Protein AF-A0A965U514-F1 (afdb_monomer_lite)

Foldseek 3Di:
DDDPPVPDPPPPLPPDPDPVLVVVLVVLVV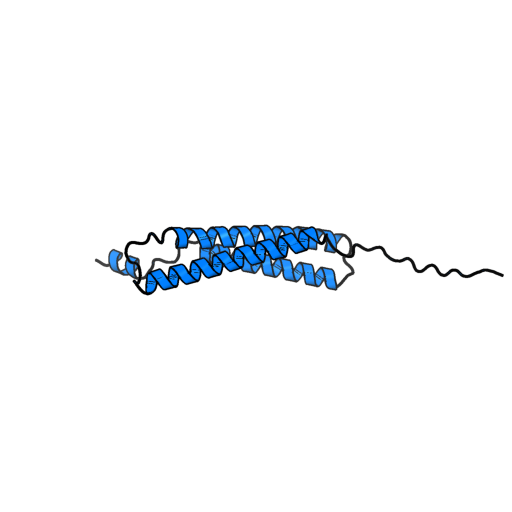VLVVLVVVLVVLVVCCVVVVDVPDDPVVNLVSLLVSLVSQLVSLVVQLVVLVVSCVVPVPDPVSVVSNVVSVVSNVVSVVSNCVSPPDPDDDVVVVVVVVD

Secondary structure (DSSP, 8-state):
--------------S-S-HHHHHHHHHHHHHHHHHHHHHHHHHHHHHHTS-TTS--THHHHHHHHHHHHHHHHHHHHHHHHHHHHHH-TT-HHHHHHHHHHHHHHHHHHHHHHHHHSPPS--HHHHHHT--

Sequence (131 aa):
MDERGGGMPVEEGNPLLGLDAQMIALFAIIVATIISIMTLQGLKEQQSGVCPEKDYSFLKQLPKVSTAILLAAGLYFLCLAYHDHKANPENSRLNWLFIANLAAVTAALIRADIAYLPGTPSEAQLTEEVE

Radius of gyration: 23.53 Å; chains: 1; bounding box: 43×18×99 Å

pLDDT: mean 72.34, std 14.07, range [40.47, 86.81]

Structure (mmCIF, N/CA/C/O backbone):
d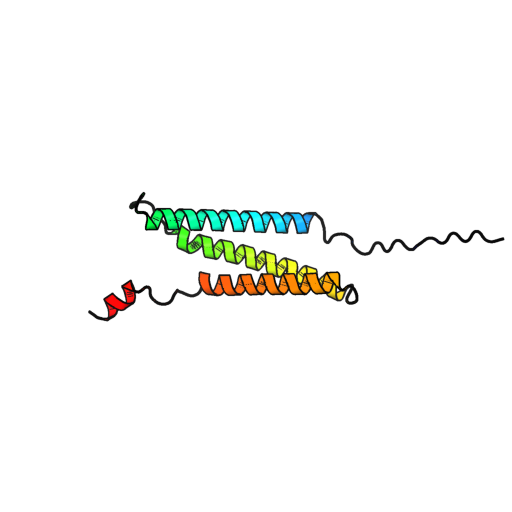ata_AF-A0A965U514-F1
#
_entry.id   AF-A0A965U514-F1
#
loop_
_atom_site.group_PDB
_atom_site.id
_atom_site.type_symbol
_atom_site.label_atom_id
_atom_site.label_alt_id
_atom_site.label_comp_id
_atom_site.label_asym_id
_atom_site.label_entity_id
_atom_site.label_seq_id
_atom_site.pdbx_PDB_ins_code
_atom_site.Cartn_x
_atom_site.Cartn_y
_atom_site.Cartn_z
_atom_site.occupancy
_atom_site.B_iso_or_equiv
_atom_site.auth_seq_id
_atom_site.auth_comp_id
_atom_site.auth_asym_id
_atom_site.auth_atom_id
_atom_site.pdbx_PDB_model_num
ATOM 1 N N . MET A 1 1 ? 17.467 11.014 -58.620 1.00 48.91 1 MET A N 1
ATOM 2 C CA . MET A 1 1 ? 17.677 12.108 -57.650 1.00 48.91 1 MET A CA 1
ATOM 3 C C . MET A 1 1 ? 16.768 11.787 -56.494 1.00 48.91 1 MET A C 1
ATOM 5 O O . MET A 1 1 ? 15.559 11.864 -56.653 1.00 48.91 1 MET A O 1
ATOM 9 N N . ASP A 1 2 ? 17.374 11.244 -55.445 1.00 43.50 2 ASP A N 1
ATOM 10 C CA . ASP A 1 2 ? 16.705 10.446 -54.426 1.00 43.50 2 ASP A CA 1
ATOM 11 C C . ASP A 1 2 ? 15.777 11.266 -53.536 1.00 43.50 2 ASP A C 1
ATOM 13 O O . ASP A 1 2 ? 16.182 12.239 -52.892 1.00 43.50 2 ASP A O 1
ATOM 17 N N . GLU A 1 3 ? 14.534 10.801 -53.479 1.00 49.41 3 GLU A N 1
ATOM 18 C CA . GLU A 1 3 ? 13.548 11.141 -52.471 1.00 49.41 3 GLU A CA 1
ATOM 19 C C . GLU A 1 3 ? 14.066 10.664 -51.111 1.00 49.41 3 GLU A C 1
ATOM 21 O O . GLU A 1 3 ? 13.921 9.504 -50.725 1.00 49.41 3 GLU A O 1
ATOM 26 N N . ARG A 1 4 ? 14.705 11.567 -50.360 1.00 47.72 4 ARG A N 1
ATOM 27 C CA . ARG A 1 4 ? 14.981 11.358 -48.936 1.00 47.72 4 ARG A CA 1
ATOM 28 C C . ARG A 1 4 ? 13.670 11.456 -48.161 1.00 47.72 4 ARG A C 1
ATOM 30 O O . ARG A 1 4 ? 13.409 12.439 -47.470 1.00 47.72 4 ARG A O 1
ATOM 37 N N . GLY A 1 5 ? 12.862 10.405 -48.275 1.00 46.03 5 GLY A N 1
ATOM 38 C CA . GLY A 1 5 ? 11.855 10.037 -47.294 1.00 46.03 5 GLY A CA 1
ATOM 39 C C . GLY A 1 5 ? 12.566 9.671 -45.998 1.00 46.03 5 GLY A C 1
ATOM 40 O O . GLY A 1 5 ? 12.825 8.503 -45.723 1.00 46.03 5 GLY A O 1
ATOM 41 N N . GLY A 1 6 ? 12.936 10.693 -45.226 1.00 41.44 6 GLY A N 1
ATOM 42 C CA . GLY A 1 6 ? 13.345 10.557 -43.836 1.00 41.44 6 GLY A CA 1
ATOM 43 C C . GLY A 1 6 ? 12.134 10.141 -43.016 1.00 41.44 6 GLY A C 1
ATOM 44 O O . GLY A 1 6 ? 11.530 10.967 -42.338 1.00 41.44 6 GLY A O 1
ATOM 45 N N . GLY A 1 7 ? 11.751 8.870 -43.132 1.00 41.00 7 GLY A N 1
ATOM 46 C CA . GLY A 1 7 ? 10.857 8.229 -42.188 1.00 41.00 7 GLY A CA 1
ATOM 47 C C . GLY A 1 7 ? 11.526 8.307 -40.828 1.00 41.00 7 GLY A C 1
ATOM 48 O O . GLY A 1 7 ? 12.498 7.600 -40.570 1.00 41.00 7 GLY A O 1
ATOM 49 N N . MET A 1 8 ? 11.053 9.225 -39.989 1.00 43.19 8 MET A N 1
ATOM 50 C CA . MET A 1 8 ? 11.370 9.176 -38.573 1.00 43.19 8 MET A CA 1
ATOM 51 C C . MET A 1 8 ? 10.926 7.796 -38.084 1.00 43.19 8 MET A C 1
ATOM 53 O O . MET A 1 8 ? 9.762 7.447 -38.307 1.00 43.19 8 MET A O 1
ATOM 57 N N . PRO A 1 9 ? 11.802 6.994 -37.458 1.00 44.81 9 PRO A N 1
ATOM 58 C CA . PRO A 1 9 ? 11.323 5.862 -36.698 1.00 44.81 9 PRO A CA 1
ATOM 59 C C . PRO A 1 9 ? 10.463 6.460 -35.588 1.00 44.81 9 PRO A C 1
ATOM 61 O O . PRO A 1 9 ? 10.960 7.103 -34.665 1.00 44.81 9 PRO A O 1
ATOM 64 N N . VAL A 1 10 ? 9.148 6.327 -35.733 1.00 47.19 10 VAL A N 1
ATOM 65 C CA . VAL A 1 10 ? 8.241 6.432 -34.602 1.00 47.19 10 VAL A CA 1
ATOM 66 C C . VAL A 1 10 ? 8.644 5.258 -33.725 1.00 47.19 10 VAL A C 1
ATOM 68 O O . VAL A 1 10 ? 8.278 4.121 -34.005 1.00 47.19 10 VAL A O 1
ATOM 71 N N . GLU A 1 11 ? 9.512 5.506 -32.746 1.00 49.25 11 GLU A N 1
ATOM 72 C CA . GLU A 1 11 ? 9.727 4.559 -31.665 1.00 49.25 11 GLU A CA 1
ATOM 73 C C . GLU A 1 11 ? 8.363 4.351 -31.004 1.00 49.25 11 GLU A C 1
ATOM 75 O O . GLU A 1 11 ? 7.912 5.157 -30.189 1.00 49.25 11 GLU A O 1
ATOM 80 N N . GLU A 1 12 ? 7.682 3.267 -31.379 1.00 51.00 12 GLU A N 1
ATOM 81 C CA . GLU A 1 12 ? 6.564 2.666 -30.651 1.00 51.00 12 GLU A CA 1
ATOM 82 C C . GLU A 1 12 ? 7.094 2.075 -29.328 1.00 51.00 12 GLU A C 1
ATOM 84 O O . GLU A 1 12 ? 6.988 0.889 -29.030 1.00 51.00 12 GLU A O 1
ATOM 89 N N . GLY A 1 13 ? 7.739 2.920 -28.526 1.00 44.59 13 GLY A N 1
ATOM 90 C CA . GLY A 1 13 ? 8.257 2.613 -27.204 1.00 44.59 13 GLY A CA 1
ATOM 91 C C . GLY A 1 13 ? 7.153 2.772 -26.169 1.00 44.59 13 GLY A C 1
ATOM 92 O O . GLY A 1 13 ? 7.060 3.804 -25.513 1.00 44.59 13 GLY A O 1
ATOM 93 N N . ASN A 1 14 ? 6.296 1.752 -26.091 1.00 56.97 14 ASN A N 1
ATOM 94 C CA . ASN A 1 14 ? 5.342 1.412 -25.027 1.00 56.97 14 ASN A CA 1
ATOM 95 C C . ASN A 1 14 ? 4.706 2.608 -24.262 1.00 56.97 14 ASN A C 1
ATOM 97 O O . ASN A 1 14 ? 5.118 2.922 -23.144 1.00 56.97 14 ASN A O 1
ATOM 101 N N . PRO A 1 15 ? 3.683 3.286 -24.822 1.00 44.03 15 PRO A N 1
ATOM 102 C CA . PRO A 1 15 ? 3.177 4.550 -24.272 1.00 44.03 15 PRO A CA 1
ATOM 103 C C . PRO A 1 15 ? 2.493 4.414 -22.904 1.00 44.03 15 PRO A C 1
ATOM 105 O O . PRO A 1 15 ? 2.422 5.378 -22.147 1.00 44.03 15 PRO A O 1
ATOM 108 N N . LEU A 1 16 ? 1.973 3.232 -22.588 1.00 47.09 16 LEU A N 1
ATOM 109 C CA . LEU A 1 16 ? 1.127 2.959 -21.439 1.00 47.09 16 LEU A CA 1
ATOM 110 C C . LEU A 1 16 ? 1.233 1.464 -21.166 1.00 47.09 16 LEU A C 1
ATOM 112 O O . LEU A 1 16 ? 0.612 0.653 -21.847 1.00 47.09 16 LEU A O 1
ATOM 116 N N . LEU A 1 17 ? 1.975 1.094 -20.138 1.00 50.50 17 LEU A N 1
ATOM 117 C CA . LEU A 1 17 ? 1.651 -0.091 -19.368 1.00 50.50 17 LEU A CA 1
ATOM 118 C C . LEU A 1 17 ? 0.148 0.028 -19.019 1.00 50.50 17 LEU A C 1
ATOM 120 O O . LEU A 1 17 ? -0.244 1.001 -18.377 1.00 50.50 17 LEU A O 1
ATOM 124 N N . GLY A 1 18 ? -0.671 -0.836 -19.638 1.00 64.25 18 GLY A N 1
ATOM 125 C CA . GLY A 1 18 ? -1.990 -0.516 -20.212 1.00 64.25 18 GLY A CA 1
ATOM 126 C C . GLY A 1 18 ? -2.927 0.356 -19.378 1.00 64.25 18 GLY A C 1
ATOM 127 O O . GLY A 1 18 ? -2.915 0.322 -18.153 1.00 64.25 18 GLY A O 1
ATOM 128 N N . LEU A 1 19 ? -3.799 1.102 -20.059 1.00 68.88 19 LEU A N 1
ATOM 129 C CA . LEU A 1 19 ? -4.877 1.896 -19.451 1.00 68.88 19 LEU A CA 1
ATOM 130 C C . LEU A 1 19 ? -5.618 1.100 -18.349 1.00 68.88 19 LEU A C 1
ATOM 132 O O . LEU A 1 19 ? -5.927 1.643 -17.292 1.00 68.88 19 LEU A O 1
ATOM 136 N N . ASP A 1 20 ? -5.749 -0.216 -18.535 1.00 70.56 20 ASP A N 1
ATOM 137 C CA . ASP A 1 20 ? -6.259 -1.181 -17.556 1.00 70.56 20 ASP A CA 1
ATOM 138 C C . ASP A 1 20 ? -5.473 -1.221 -16.232 1.00 70.56 20 ASP A C 1
ATOM 140 O O . ASP A 1 20 ? -6.070 -1.192 -15.157 1.00 70.56 20 ASP A O 1
ATOM 144 N N . ALA A 1 21 ? -4.139 -1.241 -16.266 1.00 69.25 21 ALA A N 1
ATOM 145 C CA . ALA A 1 21 ? -3.301 -1.239 -15.067 1.00 69.25 21 ALA A CA 1
ATOM 146 C C . ALA A 1 21 ? -3.434 0.082 -14.292 1.00 69.25 21 ALA A C 1
ATOM 148 O O . ALA A 1 21 ? -3.520 0.070 -13.064 1.00 69.25 21 ALA A O 1
ATOM 149 N N . GLN A 1 22 ? -3.522 1.217 -14.993 1.00 70.62 22 GLN A N 1
ATOM 150 C CA . GLN A 1 22 ? -3.780 2.519 -14.365 1.00 70.62 22 GLN A CA 1
ATOM 151 C C . GLN A 1 22 ? -5.190 2.595 -13.766 1.00 70.62 22 GLN A C 1
ATOM 153 O O . GLN A 1 22 ? -5.363 3.106 -12.656 1.00 70.62 22 GLN A O 1
ATOM 158 N N . MET A 1 23 ? -6.191 2.044 -14.457 1.00 76.81 23 MET A N 1
ATOM 159 C CA . MET A 1 23 ? -7.557 1.938 -13.942 1.00 76.81 23 MET A CA 1
ATOM 160 C C . MET A 1 23 ? -7.624 1.062 -12.688 1.00 76.81 23 MET A C 1
ATOM 162 O O . MET A 1 23 ? -8.272 1.450 -11.716 1.00 76.81 23 MET A O 1
ATOM 166 N N . ILE A 1 24 ? -6.913 -0.069 -12.661 1.00 78.38 24 ILE A N 1
ATOM 167 C CA . ILE A 1 24 ? -6.809 -0.935 -11.477 1.00 78.38 24 ILE A CA 1
ATOM 168 C C . ILE A 1 24 ? -6.111 -0.197 -10.324 1.00 78.38 24 ILE A C 1
ATOM 170 O O . ILE A 1 24 ? -6.572 -0.288 -9.185 1.00 78.38 24 ILE A O 1
ATOM 174 N N . ALA A 1 25 ? -5.055 0.578 -10.606 1.00 70.94 25 ALA A N 1
ATOM 175 C CA . ALA A 1 25 ? -4.373 1.417 -9.613 1.00 70.94 25 ALA A CA 1
ATOM 176 C C . ALA A 1 25 ? -5.346 2.384 -8.940 1.00 70.94 25 ALA A C 1
ATOM 178 O O . ALA A 1 25 ? -5.468 2.428 -7.714 1.00 70.94 25 ALA A O 1
ATOM 179 N N . LEU A 1 26 ? -6.054 3.150 -9.771 1.00 78.81 26 LEU A N 1
ATOM 180 C CA . LEU A 1 26 ? -7.008 4.155 -9.328 1.00 78.81 26 LEU A CA 1
ATOM 181 C C . LEU A 1 26 ? -8.138 3.508 -8.537 1.00 78.81 26 LEU A C 1
ATOM 183 O O . LEU A 1 26 ? -8.484 3.997 -7.463 1.00 78.81 26 LEU A O 1
ATOM 187 N N . PHE A 1 27 ? -8.660 2.379 -9.012 1.00 82.12 27 PHE A N 1
ATOM 188 C CA . PHE A 1 27 ? -9.686 1.629 -8.302 1.00 82.12 27 PHE A CA 1
ATOM 189 C C . PHE A 1 27 ? -9.205 1.175 -6.917 1.00 82.12 27 PHE A C 1
ATOM 191 O O . PHE A 1 27 ? -9.889 1.419 -5.922 1.00 82.12 27 PHE A O 1
ATOM 198 N N . ALA A 1 28 ? -8.008 0.590 -6.819 1.00 76.81 28 ALA A N 1
ATOM 199 C CA . ALA A 1 28 ? -7.437 0.157 -5.544 1.00 76.81 28 ALA A CA 1
ATOM 200 C C . ALA A 1 28 ? -7.232 1.332 -4.569 1.00 76.81 28 ALA A C 1
ATOM 202 O O . ALA A 1 28 ? -7.554 1.213 -3.384 1.00 76.81 28 ALA A O 1
ATOM 203 N N . ILE A 1 29 ? -6.764 2.485 -5.062 1.00 77.94 29 ILE A N 1
ATOM 204 C CA . ILE A 1 29 ? -6.595 3.709 -4.262 1.00 77.94 29 ILE A CA 1
ATOM 205 C C . ILE A 1 29 ? -7.948 4.237 -3.767 1.00 77.94 29 ILE A C 1
ATOM 207 O O . ILE A 1 29 ? -8.069 4.604 -2.594 1.00 77.94 29 ILE A O 1
ATOM 211 N N . ILE A 1 30 ? -8.973 4.253 -4.624 1.00 83.75 30 ILE A N 1
ATOM 212 C CA . ILE A 1 30 ? -10.327 4.687 -4.255 1.00 83.75 30 ILE A CA 1
ATOM 213 C C . ILE A 1 30 ? -10.885 3.774 -3.159 1.00 83.75 30 ILE A C 1
ATOM 215 O O . ILE A 1 30 ? -11.340 4.266 -2.126 1.00 83.75 30 ILE A O 1
ATOM 219 N N . VAL A 1 31 ? -10.784 2.453 -3.330 1.00 83.56 31 VAL A N 1
ATOM 220 C CA . VAL A 1 31 ? -11.237 1.471 -2.332 1.00 83.56 31 VAL A CA 1
ATOM 221 C C . VAL A 1 31 ? -10.497 1.654 -1.003 1.00 83.56 31 VAL A C 1
ATOM 223 O O . VAL A 1 31 ? -11.136 1.740 0.047 1.00 83.56 31 VAL A O 1
ATOM 226 N N . ALA A 1 32 ? -9.169 1.788 -1.024 1.00 76.25 32 ALA A N 1
ATOM 227 C CA . ALA A 1 32 ? -8.377 2.014 0.186 1.00 76.25 32 ALA A CA 1
ATOM 228 C C . ALA A 1 32 ? -8.739 3.336 0.891 1.00 76.25 32 ALA A C 1
ATOM 230 O O . ALA A 1 32 ? -8.784 3.402 2.125 1.00 76.25 32 ALA A O 1
ATOM 231 N N . THR A 1 33 ? -9.037 4.384 0.118 1.00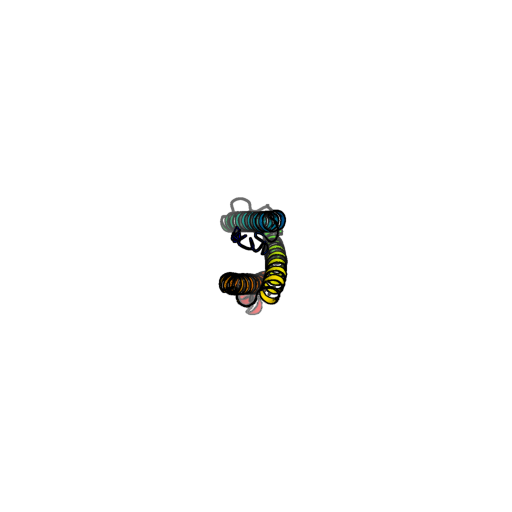 79.94 33 THR A N 1
ATOM 232 C CA . THR A 1 33 ? -9.495 5.679 0.641 1.00 79.94 33 THR A CA 1
ATOM 233 C C . THR A 1 33 ? -10.849 5.547 1.330 1.00 79.94 33 THR A C 1
ATOM 235 O O . THR A 1 33 ? -10.999 6.000 2.464 1.00 79.94 33 THR A O 1
ATOM 238 N N . ILE A 1 34 ? -11.811 4.868 0.698 1.00 86.75 34 ILE A N 1
ATOM 239 C CA . ILE A 1 34 ? -13.145 4.633 1.273 1.00 86.75 34 ILE A CA 1
ATOM 240 C C . ILE A 1 34 ? -13.032 3.857 2.588 1.00 86.75 34 ILE A C 1
ATOM 242 O O . ILE A 1 34 ? -13.617 4.271 3.590 1.00 86.75 34 ILE A O 1
ATOM 246 N N . ILE A 1 35 ? -12.229 2.789 2.625 1.00 81.81 35 ILE A N 1
ATOM 247 C CA . ILE A 1 35 ? -12.015 2.008 3.852 1.00 81.81 35 ILE A CA 1
ATOM 248 C C . ILE A 1 35 ? -11.387 2.875 4.954 1.00 81.81 35 ILE A C 1
ATOM 250 O O . ILE A 1 35 ? -11.789 2.797 6.118 1.00 81.81 35 ILE A O 1
ATOM 254 N N . SER A 1 36 ? -10.427 3.733 4.597 1.00 78.38 36 SER A N 1
ATOM 255 C CA . SER A 1 36 ? -9.791 4.650 5.551 1.00 78.38 36 SER A CA 1
ATOM 256 C C . SER A 1 36 ? -10.800 5.655 6.126 1.00 78.38 36 SER A C 1
ATOM 258 O O . SER A 1 36 ? -10.813 5.873 7.337 1.00 78.38 36 SER A O 1
ATOM 260 N N . ILE A 1 37 ? -11.692 6.207 5.296 1.00 84.44 37 ILE A N 1
ATOM 261 C CA . ILE A 1 37 ? -12.766 7.114 5.737 1.00 84.44 37 ILE A CA 1
ATOM 262 C C . ILE A 1 37 ? -13.752 6.387 6.659 1.00 84.44 37 ILE A C 1
ATOM 264 O O . ILE A 1 37 ? -14.061 6.901 7.733 1.00 84.44 37 ILE A O 1
ATOM 268 N N . MET A 1 38 ? -14.206 5.186 6.287 1.00 84.06 38 MET A N 1
ATOM 269 C CA . MET A 1 38 ? -15.110 4.376 7.117 1.00 84.06 38 MET A CA 1
ATOM 270 C C . MET A 1 38 ? -14.496 4.055 8.483 1.00 84.06 38 MET A C 1
ATOM 272 O O . MET A 1 38 ? -15.174 4.131 9.507 1.00 84.06 38 MET A O 1
ATOM 276 N N . THR A 1 39 ? -13.198 3.748 8.510 1.00 82.88 39 THR A N 1
ATOM 277 C CA . THR A 1 39 ? -12.463 3.501 9.756 1.00 82.88 39 THR A CA 1
ATOM 278 C C . THR A 1 39 ? -12.436 4.755 10.634 1.00 82.88 39 THR A C 1
ATOM 280 O O . THR A 1 39 ? -12.746 4.678 11.820 1.00 82.88 39 THR A O 1
ATOM 283 N N . LEU A 1 40 ? -12.111 5.922 10.065 1.00 81.56 40 LEU A N 1
ATOM 284 C CA . LEU A 1 40 ? -12.087 7.190 10.805 1.00 81.56 40 LEU A CA 1
ATOM 285 C C . LEU A 1 40 ? -13.468 7.568 11.352 1.00 81.56 40 LEU A C 1
ATOM 287 O O . LEU A 1 40 ? -13.576 8.021 12.490 1.00 81.56 40 LEU A O 1
ATOM 291 N N . GLN A 1 41 ? -14.523 7.365 10.562 1.00 85.12 41 GLN A N 1
ATOM 292 C CA . GLN A 1 41 ? -15.896 7.610 10.999 1.00 85.12 41 GLN A CA 1
ATOM 293 C C . GLN A 1 41 ? -16.293 6.683 12.147 1.00 85.12 41 GLN A C 1
ATOM 295 O O . GLN A 1 41 ? -16.809 7.166 13.150 1.00 85.12 41 GLN A O 1
ATOM 300 N N . GLY A 1 42 ? -15.997 5.385 12.050 1.00 83.88 42 GLY A N 1
ATOM 301 C CA . GLY A 1 42 ? -16.307 4.455 13.133 1.00 83.88 42 GLY A CA 1
ATOM 302 C C . GLY A 1 42 ? -15.492 4.726 14.404 1.00 83.88 42 GLY A C 1
ATOM 303 O O . GLY A 1 42 ? -16.052 4.652 15.492 1.00 83.88 42 GLY A O 1
ATOM 304 N N . LEU A 1 43 ? -14.219 5.133 14.294 1.00 83.94 43 LEU A N 1
ATOM 305 C CA . LEU A 1 43 ? -13.426 5.575 15.453 1.00 83.94 43 LEU A CA 1
ATOM 306 C C . LEU A 1 43 ? -14.041 6.811 16.119 1.00 83.94 43 LEU A C 1
ATOM 308 O O . LEU A 1 43 ? -14.143 6.866 17.344 1.00 83.94 43 LEU A O 1
ATOM 312 N N . LYS A 1 44 ? -14.492 7.784 15.318 1.00 85.62 44 LYS A N 1
ATOM 313 C CA . LYS A 1 44 ? -15.189 8.973 15.820 1.00 85.62 44 LYS A CA 1
ATOM 314 C C . LYS A 1 44 ? -16.495 8.598 16.526 1.00 85.62 44 LYS A C 1
ATOM 316 O O . LYS A 1 44 ? -16.757 9.112 17.611 1.00 85.62 44 LYS A O 1
ATOM 321 N N . GLU A 1 45 ? -17.295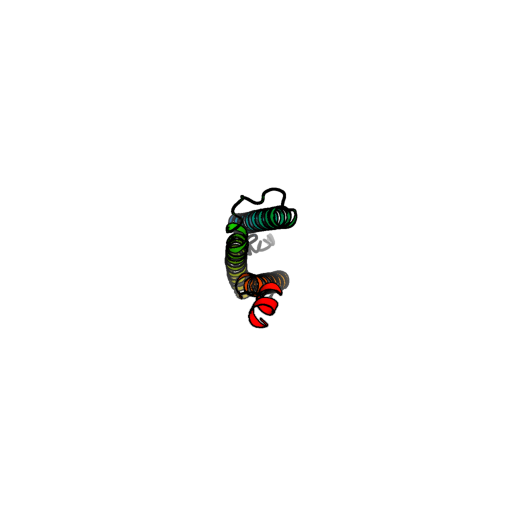 7.705 15.941 1.00 85.06 45 GLU A N 1
ATOM 322 C CA . GLU A 1 45 ? -18.529 7.198 16.558 1.00 85.06 45 GLU A CA 1
ATOM 323 C C . GLU A 1 45 ? -18.239 6.517 17.902 1.00 85.06 45 GLU A C 1
ATOM 325 O O . GLU A 1 45 ? -18.861 6.878 18.904 1.00 85.06 45 GLU A O 1
ATOM 330 N N . GLN A 1 46 ? -17.241 5.627 17.951 1.00 83.06 46 GLN A N 1
ATOM 331 C CA . GLN A 1 46 ? -16.834 4.927 19.171 1.00 83.06 46 GLN A CA 1
ATOM 332 C C . GLN A 1 46 ? -16.391 5.901 20.276 1.00 83.06 46 GLN A C 1
ATOM 334 O O . GLN A 1 46 ? -16.834 5.773 21.414 1.00 83.06 46 GLN A O 1
ATOM 339 N N . GLN A 1 47 ? -15.557 6.896 19.952 1.00 84.75 47 GLN A N 1
ATOM 340 C CA . GLN A 1 47 ? -15.076 7.891 20.923 1.00 84.75 47 GLN A CA 1
ATOM 341 C C . GLN A 1 47 ? -16.179 8.833 21.413 1.00 84.75 47 GLN A C 1
ATOM 343 O O . GLN A 1 47 ? -16.161 9.268 22.560 1.00 84.75 47 GLN A O 1
ATOM 348 N N . SER A 1 48 ? -17.138 9.160 20.547 1.00 86.81 48 SER A N 1
ATOM 349 C CA . SER A 1 48 ? -18.247 10.054 20.892 1.00 86.81 48 SER A CA 1
ATOM 350 C C . SER A 1 48 ? -19.320 9.401 21.771 1.00 86.81 48 SER A C 1
ATOM 352 O O . SER A 1 48 ? -20.176 10.108 22.295 1.00 86.81 48 SER A O 1
ATOM 354 N N . GLY A 1 49 ? -19.312 8.069 21.908 1.00 81.69 49 GLY A N 1
ATOM 355 C CA . GLY A 1 49 ? -20.307 7.333 22.694 1.00 81.69 49 GLY A CA 1
ATOM 356 C C . GLY A 1 49 ? -21.736 7.416 22.144 1.00 81.69 49 GLY A C 1
ATOM 357 O O . GLY A 1 49 ? -22.676 7.045 22.839 1.00 81.69 49 GLY A O 1
ATOM 358 N N . VAL A 1 50 ? -21.919 7.887 20.903 1.00 82.31 50 VAL A N 1
ATOM 359 C CA . VAL A 1 50 ? -23.242 8.119 20.291 1.00 82.31 50 VAL A CA 1
ATOM 360 C C . VAL A 1 50 ? -24.033 6.816 20.112 1.00 82.31 50 VAL A C 1
ATOM 362 O O . VAL A 1 50 ? -25.260 6.830 20.161 1.00 82.31 50 VAL A O 1
ATOM 365 N N . CYS A 1 51 ? -23.351 5.682 19.923 1.00 78.88 51 CYS A N 1
ATOM 366 C CA . CYS A 1 51 ? -23.964 4.355 19.799 1.00 78.88 51 CYS A CA 1
ATOM 367 C C . CYS A 1 51 ? -23.168 3.315 20.614 1.00 78.88 51 CYS A C 1
ATOM 369 O O . CYS A 1 51 ? -22.270 2.682 20.052 1.00 78.88 51 CYS A O 1
ATOM 371 N N . PRO A 1 52 ? -23.466 3.140 21.916 1.00 74.62 52 PRO A N 1
ATOM 372 C CA . PRO A 1 52 ? -22.691 2.278 22.815 1.00 74.62 52 PRO A CA 1
ATOM 373 C C . PRO A 1 52 ? -22.905 0.772 22.587 1.00 74.62 52 PRO A C 1
ATOM 375 O O . PRO A 1 52 ? -22.032 -0.017 22.923 1.00 74.62 52 PRO A O 1
ATOM 378 N N . GLU A 1 53 ? -24.027 0.365 21.986 1.00 84.00 53 GLU A N 1
ATOM 379 C CA . GLU A 1 53 ? -24.348 -1.052 21.729 1.00 84.00 53 GLU A CA 1
ATOM 380 C C . GLU A 1 53 ? -23.875 -1.557 20.355 1.00 84.00 53 GLU A C 1
ATOM 382 O O . GLU A 1 53 ? -24.045 -2.728 20.018 1.00 84.00 53 GLU A O 1
ATOM 387 N N . LYS A 1 54 ? -23.297 -0.680 19.525 1.00 81.94 54 LYS A N 1
ATOM 388 C CA . LYS A 1 54 ? -22.832 -1.046 18.184 1.00 81.94 54 LYS A CA 1
ATOM 389 C C . LYS A 1 54 ? -21.511 -1.811 18.286 1.00 81.94 54 LYS A C 1
ATOM 391 O O . LYS A 1 54 ? -20.583 -1.366 18.953 1.00 81.94 54 LYS A O 1
ATOM 396 N N . ASP A 1 55 ? -21.407 -2.940 17.587 1.00 83.00 55 ASP A N 1
ATOM 397 C CA . ASP A 1 55 ? -20.152 -3.687 17.507 1.00 83.00 55 ASP A CA 1
ATOM 398 C C . ASP A 1 55 ? -19.145 -2.958 16.599 1.00 83.00 55 ASP A C 1
ATOM 400 O O . ASP A 1 55 ? -19.355 -2.814 15.393 1.00 83.00 55 ASP A O 1
ATOM 404 N N . TYR A 1 56 ? -18.036 -2.505 17.188 1.00 82.75 56 TYR A N 1
ATOM 405 C CA . TYR A 1 56 ? -16.921 -1.850 16.495 1.00 82.75 56 TYR A CA 1
ATOM 406 C C . TYR A 1 56 ? -15.754 -2.806 16.197 1.00 82.75 56 TYR A C 1
ATOM 408 O O . TYR A 1 56 ? -14.660 -2.359 15.843 1.00 82.75 56 TYR A O 1
ATOM 416 N N . SER A 1 57 ? -15.950 -4.124 16.302 1.00 81.12 57 SER A N 1
ATOM 417 C CA . SER A 1 57 ? -14.941 -5.146 15.976 1.00 81.12 57 SER A CA 1
ATOM 418 C C . SER A 1 57 ? -14.315 -4.954 14.585 1.00 81.12 57 SER A C 1
ATOM 420 O O . SER A 1 57 ? -13.112 -5.175 14.397 1.00 81.12 57 SER A O 1
ATOM 422 N N . PHE A 1 58 ? -15.096 -4.439 13.629 1.00 80.19 58 PHE A N 1
ATOM 423 C CA . PHE A 1 58 ? -14.650 -4.111 12.276 1.00 80.19 58 PHE A CA 1
ATOM 424 C C . PHE A 1 58 ? -13.521 -3.067 12.237 1.00 80.19 58 PHE A C 1
ATOM 426 O O . PHE A 1 58 ? -12.680 -3.124 11.338 1.00 80.19 58 PHE A O 1
ATOM 433 N N . LEU A 1 59 ? -13.424 -2.162 13.220 1.00 82.56 59 LEU A N 1
ATOM 434 C CA . LEU A 1 59 ? -12.360 -1.151 13.292 1.00 82.56 59 LEU A CA 1
ATOM 435 C C . LEU A 1 59 ? -10.973 -1.755 13.515 1.00 82.56 59 LEU A C 1
ATOM 437 O O . LEU A 1 59 ? -9.975 -1.132 13.164 1.00 82.56 59 LEU A O 1
ATOM 441 N N . LYS A 1 60 ? -10.890 -2.984 14.040 1.00 78.38 60 LYS A N 1
ATOM 442 C CA . LYS A 1 60 ? -9.620 -3.713 14.175 1.00 78.38 60 LYS A CA 1
ATOM 443 C C . LYS A 1 60 ? -9.208 -4.427 12.885 1.00 78.38 60 LYS A C 1
ATOM 445 O O . LYS A 1 60 ? -8.024 -4.698 12.688 1.00 78.38 60 LYS A O 1
ATOM 450 N N . GLN A 1 61 ? -10.168 -4.762 12.020 1.00 80.25 61 GLN A N 1
ATOM 451 C CA . GLN A 1 61 ? -9.930 -5.551 10.806 1.00 80.25 61 GLN A CA 1
ATOM 452 C C . GLN A 1 61 ? -9.827 -4.688 9.543 1.00 80.25 61 GLN A C 1
ATOM 454 O O . GLN A 1 61 ? -8.959 -4.939 8.707 1.00 80.25 61 GLN A O 1
ATOM 459 N N . LEU A 1 62 ? -10.647 -3.642 9.408 1.00 80.44 62 LEU A N 1
ATOM 460 C CA . LEU A 1 62 ? -10.645 -2.759 8.235 1.00 80.44 62 LEU A CA 1
ATOM 461 C C . LEU A 1 62 ? -9.276 -2.121 7.939 1.00 80.44 62 LEU A C 1
ATOM 463 O O . LEU A 1 62 ? -8.868 -2.148 6.774 1.00 80.44 62 LEU A O 1
ATOM 467 N N . PRO A 1 63 ? -8.512 -1.613 8.930 1.00 78.38 63 PRO A N 1
ATOM 468 C CA . PRO A 1 63 ? -7.175 -1.079 8.673 1.00 78.38 63 PRO A CA 1
ATOM 469 C C . PRO A 1 63 ? -6.228 -2.136 8.110 1.00 78.38 63 PRO A C 1
ATOM 471 O O . PRO A 1 63 ? -5.473 -1.857 7.183 1.00 78.38 63 PRO A O 1
ATOM 474 N N . LYS A 1 64 ? -6.302 -3.368 8.626 1.00 80.56 64 LYS A N 1
ATOM 475 C CA . LYS A 1 64 ? -5.476 -4.497 8.181 1.00 80.56 64 LYS A CA 1
ATOM 476 C C . LYS A 1 64 ? -5.770 -4.851 6.726 1.00 80.56 64 LYS A C 1
ATOM 478 O O . LYS A 1 64 ? -4.837 -4.965 5.928 1.00 80.56 64 LYS A O 1
ATOM 483 N N . VAL A 1 65 ? -7.053 -4.945 6.370 1.00 81.31 65 VAL A N 1
ATOM 484 C CA . VAL A 1 65 ? -7.504 -5.220 4.996 1.00 81.31 65 VAL A CA 1
ATOM 485 C C . VAL A 1 65 ? -7.097 -4.090 4.049 1.00 81.31 65 VAL A C 1
ATOM 487 O O . VAL A 1 65 ? -6.509 -4.356 3.003 1.00 81.31 65 VAL A O 1
ATOM 490 N N . SER A 1 66 ? -7.325 -2.827 4.425 1.00 79.31 66 SER A N 1
ATOM 491 C CA . SER A 1 66 ? -6.909 -1.676 3.611 1.00 79.31 66 SER A CA 1
ATOM 492 C C . SER A 1 66 ? -5.406 -1.665 3.363 1.00 79.31 66 SER A C 1
ATOM 494 O O . SER A 1 66 ? -4.972 -1.377 2.248 1.00 79.31 66 SER A O 1
ATOM 496 N N . THR A 1 67 ? -4.609 -1.964 4.385 1.00 80.31 67 THR A N 1
ATOM 497 C CA . THR A 1 67 ? -3.155 -1.993 4.255 1.00 80.31 67 THR A CA 1
ATOM 498 C C . THR A 1 67 ? -2.686 -3.160 3.391 1.00 80.31 67 THR A C 1
ATOM 500 O O . THR A 1 67 ? -1.788 -2.976 2.574 1.00 80.31 67 THR A O 1
ATOM 503 N N . ALA A 1 68 ? -3.324 -4.331 3.493 1.00 82.88 68 ALA A N 1
ATOM 504 C CA . ALA A 1 68 ? -3.029 -5.467 2.620 1.00 82.88 68 ALA A CA 1
ATOM 505 C C . ALA A 1 68 ? -3.311 -5.143 1.143 1.00 82.88 68 ALA A C 1
ATOM 507 O O . ALA A 1 68 ? -2.480 -5.436 0.285 1.00 82.88 68 ALA A O 1
ATOM 508 N N . ILE A 1 69 ? -4.435 -4.476 0.850 1.00 81.50 69 ILE A N 1
ATOM 509 C CA . ILE A 1 69 ? -4.776 -4.022 -0.509 1.00 81.50 69 ILE A CA 1
ATOM 510 C C . ILE A 1 69 ? -3.720 -3.037 -1.031 1.00 81.50 69 ILE A C 1
ATOM 512 O O . ILE A 1 69 ? -3.250 -3.184 -2.159 1.00 81.50 69 ILE A O 1
ATOM 516 N N . LEU A 1 70 ? -3.310 -2.062 -0.212 1.00 80.00 70 LEU A N 1
ATOM 517 C CA . LEU A 1 70 ? -2.289 -1.080 -0.593 1.00 80.00 70 LEU A CA 1
ATOM 518 C C . LEU A 1 70 ? -0.918 -1.720 -0.834 1.00 80.00 70 LEU A C 1
ATOM 520 O O . LEU A 1 70 ? -0.249 -1.362 -1.799 1.00 80.00 70 LEU A O 1
ATOM 524 N N . LEU A 1 71 ? -0.511 -2.676 0.004 1.00 83.06 71 LEU A N 1
ATOM 525 C CA . LEU A 1 71 ? 0.732 -3.423 -0.185 1.00 83.06 71 LEU A CA 1
ATOM 526 C C . LEU A 1 71 ? 0.705 -4.248 -1.471 1.00 83.06 71 LEU A C 1
ATOM 528 O O . LEU A 1 71 ? 1.655 -4.189 -2.247 1.00 83.06 71 LEU A O 1
ATOM 532 N N . ALA A 1 72 ? -0.383 -4.981 -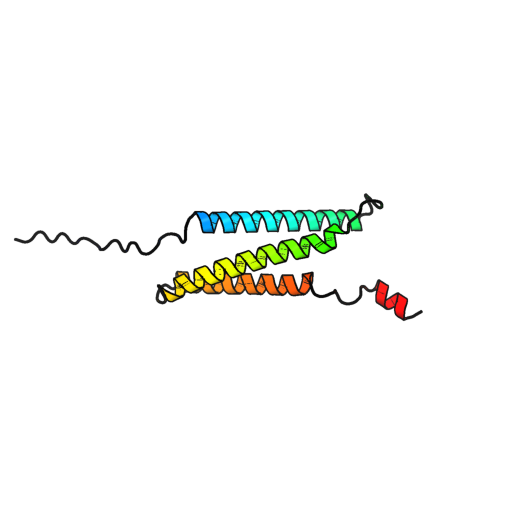1.718 1.00 83.25 72 ALA A N 1
ATOM 533 C CA . ALA A 1 72 ? -0.535 -5.780 -2.930 1.00 83.25 72 ALA A CA 1
ATOM 534 C C . ALA A 1 72 ? -0.482 -4.903 -4.191 1.00 83.25 72 ALA A C 1
ATOM 536 O O . ALA A 1 72 ? 0.243 -5.224 -5.133 1.00 83.25 72 ALA A O 1
ATOM 537 N N . ALA A 1 73 ? -1.184 -3.765 -4.184 1.00 79.81 73 ALA A N 1
ATOM 538 C CA . ALA A 1 73 ? -1.144 -2.802 -5.280 1.00 79.81 73 ALA A CA 1
ATOM 539 C C . ALA A 1 73 ? 0.260 -2.198 -5.459 1.00 79.81 73 ALA A C 1
ATOM 541 O O . ALA A 1 73 ? 0.780 -2.178 -6.572 1.00 79.81 73 ALA A O 1
ATOM 542 N N . GLY A 1 74 ? 0.904 -1.757 -4.375 1.00 82.19 74 GLY A N 1
ATOM 543 C CA . GLY A 1 74 ? 2.249 -1.181 -4.424 1.00 82.19 74 GLY A CA 1
ATOM 544 C C . GLY A 1 74 ? 3.292 -2.160 -4.968 1.00 82.19 74 GLY A C 1
ATOM 545 O O . GLY A 1 74 ? 4.090 -1.789 -5.825 1.00 82.19 74 GLY A O 1
ATOM 546 N N . LEU A 1 75 ? 3.258 -3.422 -4.524 1.00 84.50 75 LEU A N 1
ATOM 547 C CA . LEU A 1 75 ? 4.149 -4.471 -5.029 1.00 84.50 75 LEU A CA 1
ATOM 548 C C . LEU A 1 75 ? 3.912 -4.747 -6.513 1.00 84.50 75 LEU A C 1
ATOM 550 O O . LEU A 1 75 ? 4.874 -4.864 -7.269 1.00 84.50 75 LEU A O 1
ATOM 554 N N . TYR A 1 76 ? 2.649 -4.798 -6.941 1.00 83.12 76 TYR A N 1
ATOM 555 C CA . TYR A 1 76 ? 2.305 -4.965 -8.349 1.00 83.12 76 TYR A CA 1
ATOM 556 C C . TYR A 1 76 ? 2.900 -3.841 -9.214 1.00 83.12 76 TYR A C 1
ATOM 558 O O . TYR A 1 76 ? 3.606 -4.128 -10.183 1.00 83.12 76 TYR A O 1
ATOM 566 N N . PHE A 1 77 ? 2.718 -2.570 -8.833 1.00 78.44 77 PHE A N 1
ATOM 567 C CA . PHE A 1 77 ? 3.307 -1.449 -9.578 1.00 78.44 77 PHE A CA 1
ATOM 568 C C . PHE A 1 77 ? 4.829 -1.398 -9.498 1.00 78.44 77 PHE A C 1
ATOM 570 O O . PHE A 1 77 ? 5.467 -1.016 -10.477 1.00 78.44 77 PHE A O 1
ATOM 577 N N . LEU A 1 78 ? 5.429 -1.819 -8.385 1.00 81.56 78 LEU A N 1
ATOM 578 C CA . LEU A 1 78 ? 6.881 -1.922 -8.275 1.00 81.56 78 LEU A CA 1
ATOM 579 C C . LEU A 1 78 ? 7.442 -2.978 -9.236 1.00 81.56 78 LEU A C 1
ATOM 581 O O . LEU A 1 78 ? 8.439 -2.714 -9.906 1.00 81.56 78 LEU A O 1
ATOM 585 N N . CYS A 1 79 ? 6.794 -4.142 -9.351 1.00 81.94 79 CYS A N 1
ATOM 586 C CA . CYS A 1 79 ? 7.178 -5.175 -10.316 1.00 81.94 79 CYS A CA 1
ATOM 587 C C . CYS A 1 79 ? 7.073 -4.675 -11.762 1.00 81.94 79 CYS A C 1
ATOM 589 O O . CYS A 1 79 ? 7.975 -4.926 -12.562 1.00 81.94 79 CYS A O 1
ATOM 591 N N . LEU A 1 80 ? 6.007 -3.941 -12.085 1.00 76.44 80 LEU A N 1
ATOM 592 C CA . LEU A 1 80 ? 5.824 -3.342 -13.407 1.00 76.44 80 LEU A CA 1
ATOM 593 C C . LEU A 1 80 ? 6.888 -2.276 -13.697 1.00 76.44 80 LEU A C 1
ATOM 595 O O . LEU A 1 80 ? 7.567 -2.350 -14.718 1.00 76.44 80 LEU A O 1
ATOM 599 N N . ALA A 1 81 ? 7.110 -1.350 -12.762 1.00 77.12 81 ALA A N 1
ATOM 600 C CA . ALA A 1 81 ? 8.134 -0.317 -12.892 1.00 77.12 81 ALA A CA 1
ATOM 601 C C . ALA A 1 81 ? 9.546 -0.915 -13.000 1.00 77.12 81 ALA A C 1
ATOM 603 O O . ALA A 1 81 ? 10.382 -0.386 -13.728 1.00 77.12 81 ALA A O 1
ATOM 604 N N . TYR A 1 82 ? 9.819 -2.029 -12.314 1.00 79.94 82 TYR A N 1
ATOM 605 C CA . TYR A 1 82 ? 11.081 -2.757 -12.437 1.00 79.94 82 TYR A CA 1
ATOM 606 C C . TYR A 1 82 ? 11.262 -3.367 -13.830 1.00 79.94 82 TYR A C 1
ATOM 608 O O . TYR A 1 82 ? 12.342 -3.261 -14.413 1.00 79.94 82 TYR A O 1
ATOM 616 N N . HIS A 1 83 ? 10.215 -3.996 -14.374 1.00 78.69 83 HIS A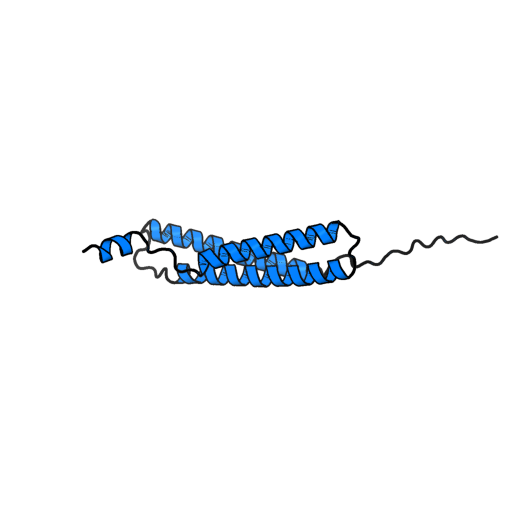 N 1
ATOM 617 C CA . HIS A 1 83 ? 10.254 -4.564 -15.719 1.00 78.69 83 HIS A CA 1
ATOM 618 C C . HIS A 1 83 ? 10.508 -3.474 -16.773 1.00 78.69 83 HIS A C 1
ATOM 620 O O . HIS A 1 83 ? 11.368 -3.646 -17.639 1.00 78.69 83 HIS A O 1
ATOM 626 N N . ASP A 1 84 ? 9.842 -2.326 -16.642 1.00 73.19 84 ASP A N 1
ATOM 627 C CA . ASP A 1 84 ? 10.025 -1.176 -17.533 1.00 73.19 84 ASP A CA 1
ATOM 628 C C . ASP A 1 84 ? 11.408 -0.536 -17.396 1.00 73.19 84 ASP A C 1
ATOM 630 O O . ASP A 1 84 ? 12.049 -0.233 -18.403 1.00 73.19 84 ASP A O 1
ATOM 634 N N . HIS A 1 85 ? 11.902 -0.375 -16.165 1.00 75.75 85 HIS A N 1
ATOM 635 C CA . HIS A 1 85 ? 13.250 0.125 -15.905 1.00 75.75 85 HIS A CA 1
ATOM 636 C C . HIS A 1 85 ? 14.315 -0.792 -16.516 1.00 75.75 85 HIS A C 1
ATOM 638 O O . HIS A 1 85 ? 15.266 -0.319 -17.133 1.00 75.75 85 HIS A O 1
ATOM 644 N N . LYS A 1 86 ? 14.142 -2.114 -16.399 1.00 80.50 86 LYS A N 1
ATOM 645 C CA . LYS A 1 86 ? 15.056 -3.093 -16.998 1.00 80.50 86 LYS A CA 1
ATOM 646 C C . LYS A 1 86 ? 15.017 -3.059 -18.529 1.00 80.50 86 LYS A C 1
ATOM 648 O O . LYS A 1 86 ? 16.054 -3.268 -19.154 1.00 80.50 86 LYS A O 1
ATOM 653 N N . ALA A 1 87 ? 13.847 -2.820 -19.120 1.00 79.31 87 ALA A N 1
ATOM 654 C CA . ALA A 1 87 ? 13.691 -2.708 -20.567 1.00 79.31 87 ALA A CA 1
ATOM 655 C C . ALA A 1 87 ? 14.264 -1.390 -21.123 1.00 79.31 87 ALA A C 1
ATOM 657 O O . ALA A 1 87 ? 14.803 -1.391 -22.224 1.00 79.31 87 ALA A O 1
ATOM 658 N N . ASN A 1 88 ? 14.181 -0.289 -20.366 1.00 77.19 88 ASN A N 1
ATOM 659 C CA . ASN A 1 88 ? 14.586 1.054 -20.801 1.00 77.19 88 ASN A CA 1
ATOM 660 C C . ASN A 1 88 ? 15.361 1.815 -19.698 1.00 77.19 88 ASN A C 1
ATOM 662 O O . ASN A 1 88 ? 14.862 2.815 -19.168 1.00 77.19 88 ASN A O 1
ATOM 666 N N . PRO A 1 89 ? 16.585 1.383 -19.342 1.00 75.69 89 PRO A N 1
ATOM 667 C CA . PRO A 1 89 ? 17.322 1.920 -18.190 1.00 75.69 89 PRO A CA 1
ATOM 668 C C . PRO A 1 89 ? 17.794 3.372 -18.363 1.00 75.69 89 PRO A C 1
ATOM 670 O O . PRO A 1 89 ? 18.035 4.066 -17.374 1.00 75.69 89 PRO A O 1
ATOM 673 N N . GLU A 1 90 ? 17.910 3.855 -19.604 1.00 83.06 90 GLU A N 1
ATOM 674 C CA . GLU A 1 90 ? 18.349 5.226 -19.905 1.00 83.06 90 GLU A CA 1
ATOM 675 C C . GLU A 1 90 ? 17.230 6.269 -19.748 1.00 83.06 90 GLU A C 1
ATOM 677 O O . GLU A 1 90 ? 17.484 7.476 -19.744 1.00 83.06 90 GLU A O 1
ATOM 682 N N . ASN A 1 91 ? 15.976 5.837 -19.574 1.00 76.62 91 ASN A N 1
ATOM 683 C CA . ASN A 1 91 ? 14.853 6.752 -19.430 1.00 76.62 91 ASN A CA 1
ATOM 684 C C . ASN A 1 91 ? 14.702 7.233 -17.977 1.00 76.62 91 ASN A C 1
ATOM 686 O O . ASN A 1 91 ? 14.088 6.578 -17.131 1.00 76.62 91 ASN A O 1
ATOM 690 N N . SER A 1 92 ? 15.182 8.449 -17.704 1.00 77.38 92 SER A N 1
ATOM 691 C CA . SER A 1 92 ? 15.095 9.091 -16.384 1.00 77.38 92 SER A CA 1
ATOM 692 C C . SER A 1 92 ? 13.679 9.147 -15.793 1.00 77.38 92 SER A C 1
ATOM 694 O O . SER A 1 92 ? 13.538 9.131 -14.571 1.00 77.38 92 SER A O 1
ATOM 696 N N . ARG A 1 93 ? 12.616 9.197 -16.613 1.00 76.00 93 ARG A N 1
ATOM 697 C CA . ARG A 1 93 ? 11.230 9.205 -16.103 1.00 76.00 93 ARG A CA 1
ATOM 698 C C . ARG A 1 93 ? 10.843 7.858 -15.495 1.00 76.00 93 ARG A C 1
ATOM 700 O O . ARG A 1 93 ? 10.198 7.837 -14.450 1.00 76.00 93 ARG A O 1
ATOM 707 N N . LEU A 1 94 ? 11.267 6.755 -16.110 1.00 72.31 94 LEU A N 1
ATOM 708 C CA . LEU A 1 94 ? 11.024 5.405 -15.594 1.00 72.31 94 LEU A CA 1
ATOM 709 C C . LEU A 1 94 ? 11.820 5.152 -14.308 1.00 72.31 94 LEU A C 1
ATOM 711 O O . LEU A 1 94 ? 11.302 4.526 -13.387 1.00 72.31 94 LEU A O 1
ATOM 715 N N . ASN A 1 95 ? 13.018 5.733 -14.181 1.00 74.88 95 ASN A N 1
ATOM 716 C CA . ASN A 1 95 ? 13.791 5.684 -12.932 1.00 74.88 95 ASN A CA 1
ATOM 717 C C . ASN A 1 95 ? 13.061 6.396 -11.788 1.00 74.88 95 ASN A C 1
ATOM 719 O O . ASN A 1 95 ? 12.941 5.851 -10.691 1.00 74.88 95 ASN A O 1
ATOM 723 N N . TRP A 1 96 ? 12.525 7.592 -12.046 1.00 78.06 96 TRP A N 1
ATOM 724 C CA . TRP A 1 96 ? 11.708 8.307 -11.063 1.00 78.06 96 TRP A CA 1
ATOM 725 C C . TRP A 1 96 ? 10.430 7.545 -10.703 1.00 78.06 96 TRP A C 1
ATOM 727 O O . TRP A 1 96 ? 10.069 7.491 -9.528 1.00 78.06 96 TRP A O 1
ATOM 737 N N . LEU A 1 97 ? 9.776 6.912 -11.682 1.00 77.06 97 LEU A N 1
ATOM 738 C CA . LEU A 1 97 ? 8.596 6.079 -11.447 1.00 77.06 97 LEU A CA 1
ATOM 739 C C . LEU A 1 97 ? 8.923 4.861 -10.570 1.00 77.06 97 LEU A C 1
ATOM 741 O O . LEU A 1 97 ? 8.156 4.523 -9.668 1.00 77.06 97 LEU A O 1
ATOM 745 N N . PHE A 1 98 ? 10.068 4.219 -10.797 1.00 75.31 98 PHE A N 1
ATOM 746 C CA . PHE A 1 98 ? 10.543 3.113 -9.971 1.00 75.31 98 PHE A CA 1
ATOM 747 C C . PHE A 1 98 ? 10.797 3.556 -8.523 1.00 75.31 98 PHE A C 1
ATOM 749 O O . PHE A 1 98 ? 10.291 2.926 -7.592 1.00 75.31 98 PHE A O 1
ATOM 756 N N . ILE A 1 99 ? 11.490 4.683 -8.324 1.00 83.38 99 ILE A N 1
ATOM 757 C CA . ILE A 1 99 ? 11.732 5.257 -6.989 1.00 83.38 99 ILE A CA 1
ATOM 758 C C . ILE A 1 99 ? 10.409 5.603 -6.291 1.00 83.38 99 ILE A C 1
ATOM 760 O O . ILE A 1 99 ? 10.240 5.294 -5.111 1.00 83.38 99 ILE A O 1
ATOM 764 N N . ALA A 1 100 ? 9.452 6.201 -7.005 1.00 82.12 100 ALA A N 1
ATOM 765 C CA . ALA A 1 100 ? 8.143 6.543 -6.451 1.00 82.12 100 ALA A CA 1
ATOM 766 C C . ALA A 1 100 ? 7.368 5.297 -5.987 1.00 82.12 100 ALA A C 1
ATOM 768 O O . ALA A 1 100 ? 6.815 5.291 -4.887 1.00 82.12 100 ALA A O 1
ATOM 769 N N . ASN A 1 101 ? 7.375 4.221 -6.779 1.00 81.56 101 ASN A N 1
ATOM 770 C CA . ASN A 1 101 ? 6.737 2.960 -6.394 1.00 81.56 101 ASN A CA 1
ATOM 771 C C . ASN A 1 101 ? 7.448 2.283 -5.215 1.00 81.56 101 ASN A C 1
ATOM 773 O O . ASN A 1 101 ? 6.788 1.751 -4.322 1.00 81.56 101 ASN A O 1
ATOM 777 N N . LEU A 1 102 ? 8.779 2.362 -5.149 1.00 84.75 102 LEU A N 1
ATOM 778 C CA . LEU A 1 102 ? 9.546 1.859 -4.009 1.00 84.75 102 LEU A CA 1
ATOM 779 C C . LEU A 1 102 ? 9.205 2.621 -2.717 1.00 84.75 102 LEU A C 1
ATOM 781 O O . LEU A 1 102 ? 8.996 2.013 -1.663 1.00 84.75 102 LEU A O 1
ATOM 785 N N . ALA A 1 103 ? 9.089 3.948 -2.801 1.00 85.31 103 ALA A N 1
ATOM 786 C CA . ALA A 1 103 ? 8.650 4.782 -1.687 1.00 85.31 103 ALA A CA 1
ATOM 787 C C . ALA A 1 103 ? 7.210 4.446 -1.261 1.00 85.31 103 ALA A C 1
ATOM 789 O O . ALA A 1 103 ? 6.940 4.326 -0.065 1.00 85.31 103 ALA A O 1
ATOM 790 N N . ALA A 1 104 ? 6.302 4.221 -2.217 1.00 80.12 104 ALA A N 1
ATOM 791 C CA . ALA A 1 104 ? 4.919 3.835 -1.938 1.00 80.12 104 ALA A CA 1
ATOM 792 C C . ALA A 1 104 ? 4.823 2.489 -1.198 1.00 80.12 104 ALA A C 1
ATOM 794 O O . ALA A 1 104 ? 4.106 2.387 -0.201 1.00 80.12 104 ALA A O 1
ATOM 795 N N . VAL A 1 105 ? 5.587 1.477 -1.627 1.00 84.25 105 VAL A N 1
ATOM 796 C CA . VAL A 1 105 ? 5.671 0.182 -0.927 1.00 84.25 105 VAL A CA 1
ATOM 797 C C . VAL A 1 105 ? 6.243 0.356 0.478 1.00 84.25 105 VAL A C 1
ATOM 799 O O . VAL A 1 105 ? 5.699 -0.200 1.428 1.00 84.25 105 VAL A O 1
ATOM 802 N N . THR A 1 106 ? 7.288 1.170 0.639 1.00 84.81 106 THR A N 1
ATOM 803 C CA . THR A 1 106 ? 7.888 1.448 1.955 1.00 84.81 106 THR A CA 1
ATOM 804 C C . THR A 1 106 ? 6.879 2.106 2.900 1.00 84.81 106 THR A C 1
ATOM 806 O O . THR A 1 106 ? 6.724 1.675 4.041 1.00 84.81 106 THR A O 1
ATOM 809 N N . ALA A 1 107 ? 6.127 3.100 2.423 1.00 81.31 107 ALA A N 1
ATOM 810 C CA . ALA A 1 107 ? 5.064 3.733 3.201 1.00 81.31 107 ALA A CA 1
ATOM 811 C C . ALA A 1 107 ? 3.951 2.737 3.576 1.00 81.31 107 ALA A C 1
ATOM 813 O O . ALA A 1 107 ? 3.458 2.748 4.706 1.00 81.31 107 ALA A O 1
ATOM 814 N N . ALA A 1 108 ? 3.581 1.843 2.655 1.00 80.75 108 ALA A N 1
ATOM 815 C CA . ALA A 1 108 ? 2.611 0.787 2.921 1.00 80.75 108 ALA A CA 1
ATOM 816 C C . ALA A 1 108 ? 3.125 -0.235 3.955 1.00 80.75 108 ALA A C 1
ATOM 818 O O . ALA A 1 108 ? 2.340 -0.687 4.785 1.00 80.75 108 ALA A O 1
ATOM 819 N N . LEU A 1 109 ? 4.427 -0.546 3.964 1.00 84.62 109 LEU A N 1
ATOM 820 C CA . LEU A 1 109 ? 5.060 -1.404 4.974 1.00 84.62 109 LEU A CA 1
ATOM 821 C C . LEU A 1 109 ? 5.066 -0.753 6.358 1.00 84.62 109 LEU A C 1
ATOM 823 O O . LEU A 1 109 ? 4.692 -1.409 7.321 1.00 84.62 109 LEU A O 1
ATOM 827 N N . ILE A 1 110 ? 5.400 0.537 6.462 1.00 83.56 110 ILE A N 1
ATOM 828 C CA . ILE A 1 110 ? 5.308 1.283 7.732 1.00 83.56 110 ILE A CA 1
ATOM 829 C C . ILE A 1 110 ? 3.864 1.268 8.248 1.00 83.56 110 ILE A C 1
ATOM 831 O O . ILE A 1 110 ? 3.606 1.022 9.423 1.00 83.56 110 ILE A O 1
ATOM 835 N N . ARG A 1 111 ? 2.889 1.483 7.358 1.00 76.88 111 ARG A N 1
ATOM 836 C CA . ARG A 1 111 ? 1.470 1.395 7.720 1.00 76.88 111 ARG A CA 1
ATOM 837 C C . ARG A 1 111 ? 1.072 -0.021 8.150 1.00 76.88 111 ARG A C 1
ATOM 839 O O . ARG A 1 111 ? 0.208 -0.165 9.012 1.00 76.88 111 ARG A O 1
ATOM 846 N N . ALA A 1 112 ? 1.668 -1.055 7.557 1.00 80.00 112 ALA A N 1
ATOM 847 C CA . ALA A 1 112 ? 1.432 -2.445 7.936 1.00 80.00 112 ALA A CA 1
ATOM 848 C C . ALA A 1 112 ? 2.007 -2.749 9.310 1.00 80.00 112 ALA A C 1
ATOM 850 O O . ALA A 1 112 ? 1.313 -3.352 10.117 1.00 80.00 112 ALA A O 1
ATOM 851 N N . ASP A 1 113 ? 3.206 -2.260 9.598 1.00 82.25 113 ASP A N 1
ATOM 852 C CA . ASP A 1 113 ? 3.827 -2.357 10.912 1.00 82.25 113 ASP A CA 1
ATOM 853 C C . ASP A 1 113 ? 2.895 -1.789 11.993 1.00 82.25 113 ASP A C 1
ATOM 855 O O . ASP A 1 113 ? 2.503 -2.500 12.911 1.00 82.25 113 ASP A O 1
ATOM 859 N N . ILE A 1 114 ? 2.373 -0.576 11.786 1.00 77.25 114 ILE A N 1
ATOM 860 C CA . ILE A 1 114 ? 1.408 0.064 12.699 1.00 77.25 114 ILE A CA 1
ATOM 861 C C . ILE A 1 114 ? 0.086 -0.719 12.803 1.00 77.25 114 ILE A C 1
ATOM 863 O O . ILE A 1 114 ? -0.515 -0.794 13.873 1.00 77.25 114 ILE A O 1
ATOM 867 N N . ALA A 1 115 ? -0.417 -1.268 11.694 1.00 75.19 115 ALA A N 1
ATOM 868 C CA . ALA A 1 115 ? -1.716 -1.944 11.663 1.00 75.19 115 ALA A CA 1
ATOM 869 C C . ALA A 1 115 ? -1.677 -3.396 12.178 1.00 75.19 115 ALA A C 1
ATOM 871 O O . ALA A 1 115 ? -2.716 -3.922 12.592 1.00 75.19 115 ALA A O 1
ATOM 872 N N . TYR A 1 116 ? -0.523 -4.064 12.099 1.00 73.69 116 TYR A N 1
ATOM 873 C CA . TYR A 1 116 ? -0.365 -5.489 12.397 1.00 73.69 116 TYR A CA 1
ATOM 874 C C . TYR A 1 116 ? 0.496 -5.778 13.625 1.00 73.69 116 TYR A C 1
ATOM 876 O O . TYR A 1 116 ? 0.283 -6.834 14.227 1.00 73.69 116 TYR A O 1
ATOM 884 N N . LEU A 1 117 ? 1.395 -4.881 14.042 1.00 73.69 117 LEU A N 1
ATOM 885 C CA . LEU A 1 117 ? 1.974 -4.995 15.374 1.00 73.69 117 LEU A CA 1
ATOM 886 C C . LEU A 1 117 ? 0.869 -4.735 16.403 1.00 73.69 117 LEU A C 1
ATOM 888 O O . LEU A 1 117 ? 0.120 -3.761 16.273 1.00 73.69 117 LEU A O 1
ATOM 892 N N . PRO A 1 118 ? 0.722 -5.597 17.423 1.00 56.66 118 PRO A N 1
ATOM 893 C CA . PRO A 1 118 ? -0.099 -5.250 18.567 1.00 56.66 118 PRO A CA 1
ATOM 894 C C . PRO A 1 118 ? 0.487 -3.964 19.148 1.00 56.66 118 PRO A C 1
ATOM 896 O O . PRO A 1 118 ? 1.659 -3.931 19.519 1.00 56.66 118 PRO A O 1
ATOM 899 N N . GLY A 1 119 ? -0.307 -2.891 19.151 1.00 53.88 119 GLY A N 1
ATOM 900 C CA . GLY A 1 119 ? 0.092 -1.645 19.785 1.00 53.88 119 GLY A CA 1
ATOM 901 C C . GLY A 1 119 ? 0.605 -1.942 21.189 1.00 53.88 119 GLY A C 1
ATOM 902 O O . GLY A 1 119 ? 0.013 -2.756 21.902 1.00 53.88 119 GLY A O 1
ATOM 903 N N . THR A 1 120 ? 1.717 -1.301 21.549 1.00 53.97 120 THR A N 1
ATOM 904 C CA . THR A 1 120 ? 2.149 -1.115 22.938 1.00 53.97 120 THR A CA 1
ATOM 905 C C . THR A 1 120 ? 0.928 -1.012 23.850 1.00 53.97 120 THR A C 1
ATOM 907 O O . THR A 1 120 ? 0.001 -0.278 23.483 1.00 53.97 120 THR A O 1
ATOM 910 N N . PRO A 1 121 ? 0.904 -1.754 24.974 1.00 46.28 121 PRO A N 1
ATOM 911 C CA . PRO A 1 121 ? -0.273 -1.886 25.822 1.00 46.28 121 PRO A CA 1
ATOM 912 C C . PRO A 1 121 ? -0.889 -0.512 26.056 1.00 46.28 121 PRO A C 1
ATOM 914 O O . PRO A 1 121 ? -0.200 0.433 26.444 1.00 46.28 121 PRO A O 1
ATOM 917 N N . SER A 1 122 ? -2.177 -0.388 25.731 1.00 47.53 122 SER A N 1
ATOM 918 C CA . SER A 1 122 ? -2.929 0.837 26.003 1.00 47.53 122 SER A CA 1
ATOM 919 C C . SER A 1 122 ? -2.780 1.148 27.494 1.00 47.53 122 SER A C 1
ATOM 921 O O . SER A 1 122 ? -2.742 0.209 28.283 1.00 47.53 122 SER A O 1
ATOM 923 N N . GLU A 1 123 ? -2.719 2.417 27.900 1.00 50.19 123 GLU A N 1
ATOM 924 C CA . GLU A 1 123 ? -2.530 2.819 29.308 1.00 50.19 123 GLU A CA 1
ATOM 925 C C . GLU A 1 123 ? -3.477 2.104 30.298 1.00 50.19 123 GLU A C 1
ATOM 927 O O . GLU A 1 123 ? -3.120 1.920 31.459 1.00 50.19 123 GLU A O 1
ATOM 932 N N . ALA A 1 124 ? -4.631 1.611 29.828 1.00 50.09 124 ALA A N 1
ATOM 933 C CA . ALA A 1 124 ? -5.551 0.770 30.595 1.00 50.09 124 ALA A CA 1
ATOM 934 C C . ALA A 1 124 ? -4.988 -0.616 30.996 1.00 50.09 124 ALA A C 1
ATOM 936 O O . ALA A 1 124 ? -5.341 -1.124 32.049 1.00 50.09 124 ALA A O 1
ATOM 937 N N . GLN A 1 125 ? -4.099 -1.225 30.203 1.00 46.59 125 GLN A N 1
ATOM 938 C CA . GLN A 1 125 ? -3.418 -2.485 30.554 1.00 46.59 125 GLN A CA 1
ATOM 939 C C . GLN A 1 125 ? -2.246 -2.261 31.522 1.00 46.59 125 GLN A C 1
ATOM 941 O O . GLN A 1 125 ? -1.926 -3.138 32.312 1.00 46.59 125 GLN A O 1
ATOM 946 N N . LEU A 1 126 ? -1.628 -1.076 31.495 1.00 50.31 126 LEU A N 1
ATOM 947 C CA . LEU A 1 126 ? -0.564 -0.690 32.431 1.00 50.31 126 LEU A CA 1
ATOM 948 C C . LEU A 1 126 ? -1.089 -0.373 33.835 1.00 50.31 126 LEU A C 1
ATOM 950 O O . LEU A 1 126 ? -0.325 -0.433 34.790 1.00 50.31 126 LEU A O 1
ATOM 954 N N . THR A 1 127 ? -2.368 -0.020 33.969 1.00 50.25 127 THR A N 1
ATOM 955 C CA . THR A 1 127 ? -2.996 0.205 35.280 1.00 50.25 127 THR A CA 1
ATOM 956 C C . THR A 1 127 ? -3.494 -1.092 35.917 1.00 50.25 127 THR A C 1
ATOM 958 O O . THR A 1 127 ? -3.477 -1.190 37.136 1.00 50.25 127 THR A O 1
ATOM 961 N N . GLU A 1 128 ? -3.862 -2.097 35.117 1.00 50.44 128 GLU A N 1
ATOM 962 C CA . GLU A 1 128 ? -4.355 -3.396 35.603 1.00 50.44 128 GLU A CA 1
ATOM 963 C C . GLU A 1 128 ? -3.225 -4.350 36.048 1.00 50.44 128 GLU A C 1
ATOM 965 O O . GLU A 1 128 ? -3.453 -5.212 36.885 1.00 50.44 128 GLU A O 1
ATOM 970 N N . GLU A 1 129 ? -1.987 -4.185 35.559 1.00 49.38 129 GLU A N 1
ATOM 971 C CA . GLU A 1 129 ? -0.819 -4.958 36.039 1.00 49.38 129 GLU A CA 1
ATOM 972 C C . GLU A 1 129 ? -0.149 -4.373 37.304 1.00 49.38 129 GLU A C 1
ATOM 974 O O . GLU A 1 129 ? 0.837 -4.931 37.793 1.00 49.38 129 GLU A O 1
ATOM 979 N N . VAL A 1 130 ? -0.640 -3.242 37.826 1.00 53.06 130 VAL A N 1
ATOM 980 C CA . VAL A 1 130 ? -0.069 -2.549 39.003 1.00 53.06 130 VAL A CA 1
ATOM 981 C C . VAL A 1 130 ? -0.969 -2.660 40.252 1.00 53.06 130 VAL A C 1
ATOM 983 O O . VAL A 1 130 ? -0.548 -2.243 41.333 1.00 53.06 130 VAL A O 1
ATOM 986 N N . GLU A 1 131 ? -2.159 -3.264 40.142 1.00 40.47 131 GLU A N 1
ATOM 987 C CA . GLU A 1 131 ? -2.991 -3.697 41.288 1.00 40.47 131 GLU A CA 1
ATOM 988 C C . GLU A 1 131 ? -2.749 -5.168 41.659 1.00 40.47 131 GLU A C 1
ATOM 990 O O . GLU A 1 131 ? -2.724 -5.455 42.881 1.00 40.47 131 GLU A O 1
#